Protein AF-A0AAJ1Q083-F1 (afdb_monomer_lite)

Foldseek 3Di:
DDDADAQQQPQDQADPVVRDGFCPVNVVGGDHVVVVVVVVVVVCVVQPVVRDDDDYPDNNPHHD

Sequence (64 aa):
MKTKTSIYGTLVDHDYFTGQPFGSSKPQNVRGMDRLSTEIQNVREEKGKDAVLLLDNGDAAQGS

Secondary structure (DSSP, 8-state):
-------TT--SS-BTTTTB-TTSS-GGG---HHHHHHHHHHHHHHH-GGG------S-TTS--

pLDDT: mean 82.01, std 13.07, range [40.06, 95.06]

Radius of gyration: 13.57 Å; chains: 1; bounding box: 35×21×30 Å

Structure (mmCIF, N/CA/C/O backbone):
data_AF-A0AAJ1Q083-F1
#
_entry.id   AF-A0AAJ1Q083-F1
#
loop_
_atom_site.group_PDB
_atom_site.id
_atom_site.type_symbol
_atom_site.label_atom_id
_atom_site.label_alt_id
_atom_site.label_comp_id
_atom_site.label_asym_id
_atom_site.label_entity_id
_atom_site.label_seq_id
_atom_site.pdbx_PDB_ins_code
_atom_site.Cartn_x
_atom_site.Cartn_y
_atom_site.Cartn_z
_atom_site.occupancy
_atom_site.B_iso_or_equiv
_atom_site.auth_seq_id
_atom_site.auth_comp_id
_atom_site.auth_asym_id
_atom_site.auth_atom_id
_atom_site.pdbx_PDB_model_num
ATOM 1 N N . MET A 1 1 ? -17.036 5.612 -2.040 1.00 40.97 1 MET A N 1
ATOM 2 C CA . MET A 1 1 ? -15.624 5.830 -1.658 1.00 40.97 1 MET A CA 1
ATOM 3 C C . MET A 1 1 ? -14.759 5.362 -2.822 1.00 40.97 1 MET A C 1
ATOM 5 O O . MET A 1 1 ? -14.957 4.237 -3.253 1.00 40.97 1 MET A O 1
ATOM 9 N N . LYS A 1 2 ? -13.911 6.215 -3.414 1.00 40.06 2 LYS A N 1
ATOM 10 C CA . LYS A 1 2 ? -12.955 5.796 -4.457 1.00 40.06 2 LYS A CA 1
ATOM 11 C C . LYS A 1 2 ? -11.624 5.497 -3.773 1.00 40.06 2 LYS A C 1
ATOM 13 O O . LYS A 1 2 ? -10.968 6.427 -3.320 1.00 40.06 2 LYS A O 1
ATOM 18 N N . THR A 1 3 ? -11.249 4.229 -3.681 1.00 49.09 3 THR A N 1
ATOM 19 C CA . THR A 1 3 ? -9.913 3.796 -3.255 1.00 49.09 3 THR A CA 1
ATOM 20 C C . THR A 1 3 ? -9.074 3.573 -4.512 1.00 49.09 3 THR A C 1
ATOM 22 O O . THR A 1 3 ? -9.473 2.807 -5.386 1.00 49.09 3 THR A O 1
ATOM 25 N N . LYS A 1 4 ? -7.953 4.286 -4.652 1.00 50.28 4 LYS A N 1
ATOM 26 C CA . LYS A 1 4 ? -6.960 4.029 -5.702 1.00 50.28 4 LYS A CA 1
ATOM 27 C C . LYS A 1 4 ? -5.686 3.527 -5.035 1.00 50.28 4 LYS A C 1
ATOM 29 O O . LYS A 1 4 ? -4.977 4.306 -4.410 1.00 50.28 4 LYS A O 1
ATOM 34 N N . THR A 1 5 ? -5.422 2.244 -5.202 1.00 59.47 5 THR A N 1
ATOM 35 C CA . THR A 1 5 ? -4.185 1.563 -4.824 1.00 59.47 5 THR A CA 1
ATOM 36 C C . THR A 1 5 ? -3.766 0.797 -6.066 1.00 59.47 5 THR A C 1
ATOM 38 O O . THR A 1 5 ? -4.549 0.006 -6.583 1.00 59.47 5 THR A O 1
ATOM 41 N N . SER A 1 6 ? -2.589 1.121 -6.593 1.00 63.44 6 SER A N 1
ATOM 42 C CA . SER A 1 6 ? -1.997 0.439 -7.740 1.00 63.44 6 SER A CA 1
ATOM 43 C C . SER A 1 6 ? -0.529 0.228 -7.411 1.00 63.44 6 SER A C 1
ATOM 45 O O . SER A 1 6 ? 0.217 1.196 -7.246 1.00 63.44 6 SER A O 1
ATOM 47 N N . ILE A 1 7 ? -0.149 -1.035 -7.224 1.00 72.12 7 ILE A N 1
ATOM 48 C CA . ILE A 1 7 ? 1.183 -1.415 -6.735 1.00 72.12 7 ILE A CA 1
ATOM 49 C C . ILE A 1 7 ? 2.225 -1.343 -7.863 1.00 72.12 7 ILE A C 1
ATOM 51 O O . ILE A 1 7 ? 3.385 -1.074 -7.579 1.00 72.12 7 ILE A O 1
ATOM 55 N N . TYR A 1 8 ? 1.830 -1.529 -9.129 1.00 69.44 8 TYR A N 1
ATOM 56 C CA . TYR A 1 8 ? 2.692 -1.424 -10.316 1.00 69.44 8 TYR A CA 1
ATOM 57 C C . TYR A 1 8 ? 4.094 -2.063 -10.167 1.00 69.44 8 TYR A C 1
ATOM 59 O O . TYR A 1 8 ? 5.100 -1.480 -10.571 1.00 69.44 8 TYR A O 1
ATOM 67 N N . GLY A 1 9 ? 4.189 -3.222 -9.504 1.00 63.38 9 GLY A N 1
ATOM 68 C CA . GLY A 1 9 ? 5.463 -3.911 -9.267 1.00 63.38 9 GLY A CA 1
ATOM 69 C C . GLY A 1 9 ? 6.425 -3.275 -8.251 1.00 6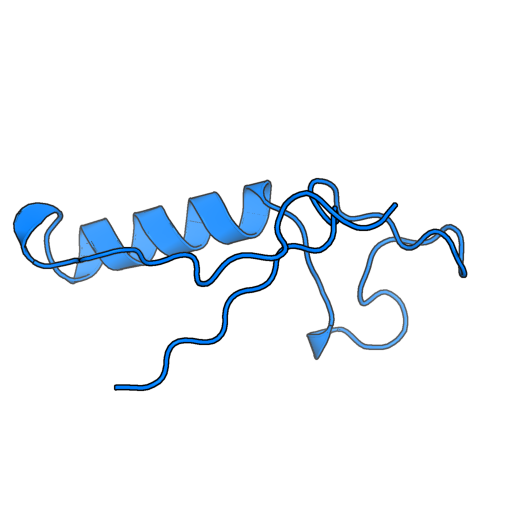3.38 9 GLY A C 1
ATOM 70 O O . GLY A 1 9 ? 7.520 -3.801 -8.060 1.00 63.38 9 GLY A O 1
ATOM 71 N N . THR A 1 10 ? 6.047 -2.213 -7.527 1.00 76.31 10 THR A N 1
ATOM 72 C CA . THR A 1 10 ? 6.893 -1.581 -6.489 1.00 76.31 10 THR A CA 1
ATOM 73 C C . THR A 1 10 ? 6.868 -2.362 -5.171 1.00 76.31 10 THR A C 1
ATOM 75 O O . THR A 1 10 ? 6.547 -1.821 -4.108 1.00 76.31 10 THR A O 1
ATOM 78 N N . LEU A 1 11 ? 7.144 -3.666 -5.245 1.00 77.38 11 LEU A N 1
ATOM 79 C CA . LEU A 1 11 ? 7.177 -4.561 -4.086 1.00 77.38 11 LEU A CA 1
ATOM 80 C C . LEU A 1 11 ? 8.275 -4.140 -3.105 1.00 77.38 11 LEU A C 1
ATOM 82 O O . LEU A 1 11 ? 8.036 -4.068 -1.900 1.00 77.38 11 LEU A O 1
ATOM 86 N N . VAL A 1 12 ? 9.449 -3.815 -3.645 1.00 81.62 12 VAL A N 1
ATOM 87 C CA . VAL A 1 12 ? 10.626 -3.358 -2.903 1.00 81.62 12 VAL A CA 1
ATOM 88 C C . VAL A 1 12 ? 10.833 -1.854 -3.080 1.00 81.62 12 VAL A C 1
ATOM 90 O O . VAL A 1 12 ? 10.382 -1.260 -4.060 1.00 81.62 12 VAL A O 1
ATOM 93 N N . ASP A 1 13 ? 11.523 -1.232 -2.126 1.00 85.19 13 ASP A N 1
ATOM 94 C CA . ASP A 1 13 ? 11.869 0.193 -2.153 1.00 85.19 13 ASP A CA 1
ATO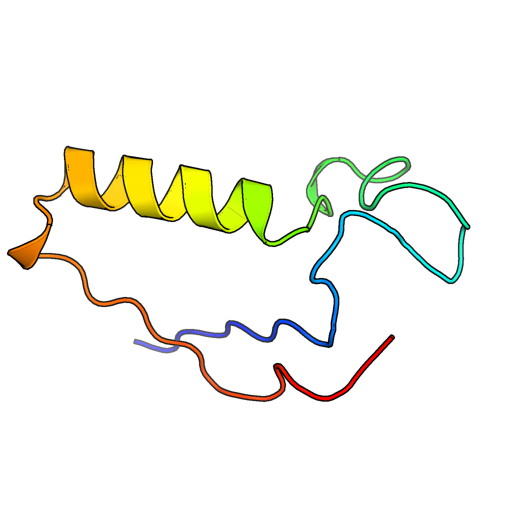M 95 C C . ASP A 1 13 ? 13.044 0.462 -3.114 1.00 85.19 13 ASP A C 1
ATOM 97 O O . ASP A 1 13 ? 14.170 0.732 -2.696 1.00 85.19 13 ASP A O 1
ATOM 101 N N . HIS A 1 14 ? 12.800 0.307 -4.419 1.00 87.69 14 HIS A N 1
ATOM 102 C CA . HIS A 1 14 ? 13.802 0.497 -5.469 1.00 87.69 14 HIS A CA 1
ATOM 103 C C . HIS A 1 14 ? 13.209 1.175 -6.708 1.00 87.69 14 HIS A C 1
ATOM 105 O O . HIS A 1 14 ? 12.258 0.670 -7.302 1.00 87.69 14 HIS A O 1
ATOM 111 N N . ASP A 1 15 ? 13.806 2.292 -7.120 1.00 86.38 15 ASP A N 1
ATOM 112 C CA . ASP A 1 15 ? 13.473 3.026 -8.339 1.00 86.38 15 ASP A CA 1
ATOM 113 C C . ASP A 1 15 ? 14.442 2.649 -9.468 1.00 86.38 15 ASP A C 1
ATOM 115 O O . ASP A 1 15 ? 15.609 3.046 -9.463 1.00 86.38 15 ASP A O 1
ATOM 119 N N . TYR A 1 16 ? 13.943 1.916 -10.466 1.00 82.25 16 TYR A N 1
ATOM 120 C CA . TYR A 1 16 ? 14.721 1.467 -11.624 1.00 82.25 16 TYR A CA 1
ATOM 121 C C . TYR A 1 16 ? 15.390 2.617 -12.394 1.00 82.25 16 TYR A C 1
ATOM 123 O O . TYR A 1 16 ? 16.520 2.480 -12.864 1.00 82.25 16 TYR A O 1
ATOM 131 N N . PHE A 1 17 ? 14.722 3.767 -12.522 1.00 85.44 17 PHE A N 1
ATOM 132 C CA . PHE A 1 17 ? 15.216 4.865 -13.358 1.00 85.44 17 PHE A CA 1
ATOM 133 C C . PHE A 1 17 ? 16.388 5.606 -12.721 1.00 85.44 17 PHE A C 1
ATOM 135 O O . PHE A 1 17 ? 17.219 6.175 -13.428 1.00 85.44 17 PHE A O 1
ATOM 142 N N . THR A 1 18 ? 16.443 5.628 -11.390 1.00 88.94 18 THR A N 1
ATOM 143 C CA . THR A 1 18 ? 17.490 6.331 -10.639 1.00 88.94 18 THR A CA 1
ATOM 144 C C . THR A 1 18 ? 18.499 5.380 -10.000 1.00 88.94 18 THR A C 1
ATOM 146 O O . THR A 1 18 ? 19.582 5.813 -9.604 1.00 88.94 18 THR A O 1
ATOM 149 N N . GLY A 1 19 ? 18.162 4.093 -9.883 1.00 89.75 19 GLY A N 1
ATOM 150 C CA . GLY A 1 19 ? 18.929 3.097 -9.138 1.00 89.75 19 GLY A CA 1
ATOM 151 C C . GLY A 1 19 ? 18.962 3.353 -7.627 1.00 89.75 19 GLY A C 1
ATOM 152 O O . GLY A 1 19 ? 19.753 2.727 -6.925 1.00 89.75 19 GLY A O 1
ATOM 153 N N . GLN A 1 20 ? 18.152 4.288 -7.121 1.00 91.81 20 GLN A N 1
ATOM 154 C CA . GLN A 1 20 ? 18.073 4.664 -5.708 1.00 91.81 20 GLN A CA 1
ATOM 155 C C . GLN A 1 20 ? 16.764 4.155 -5.084 1.00 91.81 20 GLN A C 1
ATOM 157 O O . GLN A 1 20 ? 15.846 3.773 -5.808 1.00 91.81 20 GL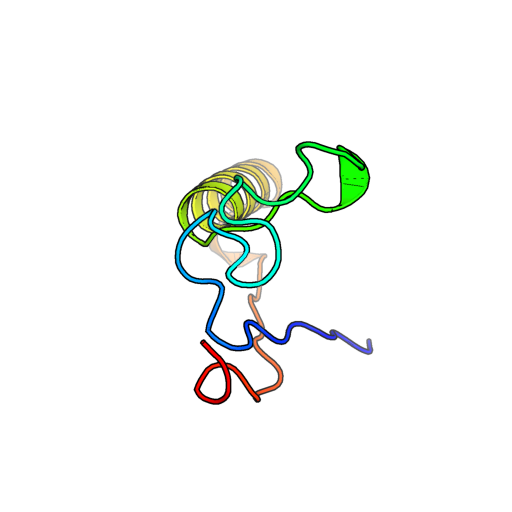N A O 1
ATOM 162 N N . PRO A 1 21 ? 16.636 4.146 -3.749 1.00 91.19 21 PRO A N 1
ATOM 163 C CA . PRO A 1 21 ? 15.344 3.940 -3.103 1.00 91.19 21 PRO A CA 1
ATOM 164 C C . PRO A 1 21 ? 14.302 4.981 -3.534 1.00 91.19 21 PRO A C 1
ATOM 166 O O . PRO A 1 21 ? 14.630 6.132 -3.857 1.00 91.19 21 PRO A O 1
ATOM 169 N N . PHE A 1 22 ? 13.021 4.612 -3.505 1.00 89.44 22 PHE A N 1
ATOM 170 C CA . PHE A 1 22 ? 11.978 5.591 -3.765 1.00 89.44 22 PHE A CA 1
ATOM 171 C C . PHE A 1 22 ? 12.014 6.680 -2.693 1.00 89.44 22 PHE A C 1
ATOM 173 O O . PHE A 1 22 ? 12.112 6.441 -1.494 1.00 89.44 22 PHE A O 1
ATOM 180 N N . GLY A 1 23 ? 11.896 7.924 -3.142 1.00 89.19 23 GLY A N 1
ATOM 181 C CA . GLY A 1 23 ? 11.853 9.079 -2.259 1.00 89.19 23 GLY A CA 1
ATOM 182 C C . GLY A 1 23 ? 13.208 9.626 -1.809 1.00 89.19 23 GLY A C 1
ATOM 183 O O . GLY A 1 23 ? 13.215 10.634 -1.106 1.00 89.19 23 GLY A O 1
ATOM 184 N N . SER A 1 24 ? 14.338 9.093 -2.297 1.00 91.06 24 SER A N 1
ATOM 185 C CA . SER A 1 24 ? 15.670 9.684 -2.063 1.00 91.06 24 SER A CA 1
ATOM 186 C C . SER A 1 24 ? 15.763 11.165 -2.459 1.00 91.06 24 SER A C 1
ATOM 188 O O . SER A 1 24 ? 16.425 11.942 -1.781 1.00 91.06 24 SER A O 1
ATOM 190 N N . SER A 1 25 ? 15.079 11.581 -3.531 1.00 90.00 25 SER A N 1
ATOM 191 C CA . SER A 1 25 ? 14.997 12.990 -3.962 1.00 90.00 25 SER A CA 1
ATOM 192 C C . SER A 1 25 ? 13.721 13.708 -3.506 1.00 90.00 25 SER A C 1
ATOM 194 O O . SER A 1 25 ? 13.657 14.937 -3.515 1.00 90.00 25 SER A O 1
ATOM 196 N N . LYS A 1 26 ? 12.682 12.948 -3.142 1.00 90.94 26 LYS A N 1
ATOM 197 C CA . LYS A 1 26 ? 11.340 13.432 -2.791 1.00 90.94 26 LYS A CA 1
ATOM 198 C C . LYS A 1 26 ? 10.756 12.542 -1.690 1.00 90.94 26 LYS A C 1
ATOM 200 O O . LYS A 1 26 ? 10.060 11.585 -2.024 1.00 90.94 26 LYS A O 1
ATOM 205 N N . PRO A 1 27 ? 11.005 12.827 -0.402 1.00 89.19 27 PRO A N 1
ATOM 206 C CA . PRO A 1 27 ? 10.633 11.941 0.708 1.00 89.19 27 PRO A CA 1
ATOM 207 C C . PRO A 1 27 ? 9.148 11.546 0.767 1.00 89.19 27 PRO A C 1
ATOM 209 O O . PRO A 1 27 ? 8.802 10.501 1.303 1.00 89.19 27 PRO A O 1
ATOM 212 N N . GLN A 1 28 ? 8.252 12.338 0.178 1.00 86.56 28 GLN A N 1
ATOM 213 C CA . GLN A 1 28 ? 6.828 12.015 0.053 1.00 86.56 28 GLN A CA 1
ATOM 214 C C . GLN A 1 28 ? 6.524 10.853 -0.910 1.00 86.56 28 GLN A C 1
ATOM 216 O O . GLN A 1 28 ? 5.405 10.352 -0.930 1.00 86.56 28 GLN A O 1
ATOM 221 N N . ASN A 1 29 ? 7.493 10.447 -1.733 1.00 86.88 29 ASN A N 1
ATOM 222 C CA . ASN A 1 29 ? 7.329 9.416 -2.754 1.00 86.88 29 ASN A CA 1
ATOM 223 C C . ASN A 1 29 ? 7.807 8.036 -2.306 1.00 86.88 29 ASN A C 1
ATOM 225 O O . ASN A 1 29 ? 7.864 7.159 -3.161 1.00 86.88 29 ASN A O 1
ATOM 229 N N . VAL A 1 30 ? 8.191 7.842 -1.042 1.00 87.62 30 VAL A N 1
ATOM 230 C CA . VAL A 1 30 ? 8.690 6.541 -0.576 1.00 87.62 30 VAL A CA 1
ATOM 231 C C . VAL A 1 30 ? 7.628 5.453 -0.776 1.00 87.62 30 VAL A C 1
ATOM 233 O O . VAL A 1 30 ? 6.438 5.695 -0.565 1.00 87.62 30 VAL A O 1
ATOM 236 N N . ARG A 1 31 ? 8.054 4.260 -1.207 1.00 86.50 31 ARG A N 1
ATOM 237 C CA . ARG A 1 31 ? 7.179 3.119 -1.542 1.00 86.50 31 ARG A CA 1
ATOM 238 C C . ARG A 1 31 ? 7.712 1.823 -0.923 1.00 86.50 31 ARG A C 1
ATOM 240 O O . ARG A 1 31 ? 8.668 1.850 -0.156 1.00 86.50 31 ARG A O 1
ATOM 247 N N . GLY A 1 32 ? 7.074 0.699 -1.250 1.00 86.81 32 GLY A N 1
ATOM 248 C CA . GLY A 1 32 ? 7.463 -0.643 -0.813 1.00 86.81 32 GLY A CA 1
ATOM 249 C C . GLY A 1 32 ? 6.413 -1.309 0.077 1.00 86.81 32 GLY A C 1
ATOM 250 O O . GLY A 1 32 ? 5.760 -0.660 0.902 1.00 86.81 32 GLY A O 1
ATOM 251 N N . MET A 1 33 ? 6.251 -2.622 -0.089 1.00 86.56 33 MET A N 1
ATOM 252 C CA . MET A 1 33 ? 5.211 -3.393 0.597 1.00 86.56 33 MET A CA 1
ATOM 253 C C . MET A 1 33 ? 5.483 -3.591 2.087 1.00 86.56 33 MET A C 1
ATOM 255 O O . MET A 1 33 ? 4.527 -3.658 2.853 1.00 86.56 33 MET A O 1
ATOM 259 N N . ASP A 1 34 ? 6.746 -3.603 2.520 1.00 86.31 34 ASP A N 1
ATOM 260 C CA . ASP A 1 34 ? 7.091 -3.709 3.945 1.00 86.31 34 ASP A CA 1
ATOM 261 C C . ASP A 1 34 ? 6.540 -2.519 4.739 1.00 86.31 34 ASP A C 1
ATOM 263 O O . ASP A 1 34 ? 5.915 -2.684 5.786 1.00 86.31 34 ASP A O 1
ATOM 267 N N . ARG A 1 35 ? 6.684 -1.306 4.191 1.00 87.19 35 ARG A N 1
ATOM 268 C CA . ARG A 1 35 ? 6.105 -0.087 4.773 1.00 87.19 35 ARG A CA 1
ATOM 269 C C . ARG A 1 35 ? 4.586 -0.142 4.784 1.00 87.19 35 ARG A C 1
ATOM 271 O O . ARG A 1 35 ? 3.972 0.148 5.806 1.00 87.19 35 ARG A O 1
ATOM 278 N N . LEU A 1 36 ? 3.984 -0.532 3.659 1.00 87.75 36 LEU A N 1
ATOM 279 C CA . LEU A 1 36 ? 2.531 -0.636 3.558 1.00 87.75 36 LEU A CA 1
ATOM 280 C C . LEU A 1 36 ? 1.971 -1.657 4.563 1.00 87.75 36 LEU A C 1
ATOM 282 O O . LEU A 1 36 ? 0.949 -1.391 5.189 1.00 87.75 36 LEU A O 1
ATOM 286 N N . SER A 1 37 ? 2.650 -2.790 4.755 1.00 89.12 37 SER A N 1
ATOM 287 C CA . SER A 1 37 ? 2.270 -3.825 5.721 1.00 89.12 37 SER A CA 1
ATOM 288 C C . SER A 1 37 ? 2.274 -3.298 7.155 1.00 89.12 37 SER A C 1
ATOM 290 O O . SER A 1 37 ? 1.297 -3.510 7.875 1.00 89.12 37 SER A O 1
ATOM 292 N N . THR A 1 38 ? 3.325 -2.578 7.558 1.00 91.00 38 THR A N 1
ATOM 293 C CA . THR A 1 38 ? 3.403 -1.949 8.887 1.00 91.00 38 THR A CA 1
ATOM 294 C C . THR A 1 38 ? 2.252 -0.971 9.109 1.00 91.00 38 THR A C 1
ATOM 296 O O . THR A 1 38 ? 1.566 -1.047 10.124 1.00 91.00 38 THR A O 1
ATOM 299 N N . GLU A 1 39 ? 1.961 -0.103 8.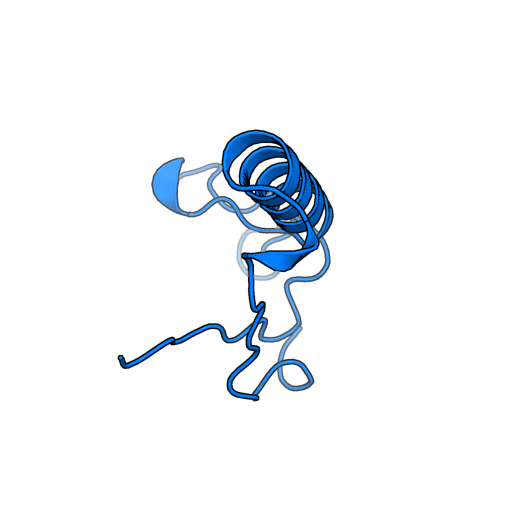137 1.00 90.50 39 GLU A N 1
ATOM 300 C CA . GLU A 1 39 ? 0.865 0.861 8.288 1.00 90.50 39 GLU A CA 1
ATOM 301 C C . GLU A 1 39 ? -0.519 0.198 8.312 1.00 90.50 39 GLU A C 1
ATOM 303 O O . GLU A 1 39 ? -1.393 0.602 9.079 1.00 90.50 39 GLU A O 1
ATOM 308 N N . ILE A 1 40 ? -0.729 -0.870 7.535 1.00 90.50 40 ILE A N 1
ATOM 309 C CA . ILE A 1 40 ? -1.965 -1.665 7.608 1.00 90.50 40 ILE A CA 1
ATOM 310 C C . ILE A 1 40 ? -2.141 -2.270 9.007 1.00 90.50 40 ILE A C 1
ATOM 312 O O . ILE A 1 40 ? -3.265 -2.307 9.513 1.00 90.50 40 ILE A O 1
ATOM 316 N N . GLN A 1 41 ? -1.062 -2.758 9.626 1.00 92.94 41 GLN A N 1
ATOM 317 C CA . GLN A 1 41 ? -1.106 -3.300 10.986 1.00 92.94 41 GLN A CA 1
ATOM 318 C C . GLN A 1 41 ? -1.466 -2.213 12.001 1.00 92.94 41 GLN A C 1
ATOM 320 O O . GLN A 1 41 ? -2.443 -2.394 12.725 1.00 92.94 41 GLN A O 1
ATOM 325 N N . ASN A 1 42 ? -0.789 -1.061 11.961 1.00 94.31 42 ASN A N 1
ATOM 326 C CA . ASN A 1 42 ? -1.081 0.081 12.835 1.00 94.31 42 ASN A CA 1
ATOM 327 C C . ASN A 1 42 ? -2.566 0.485 12.770 1.00 94.31 42 ASN A C 1
ATOM 329 O O . ASN A 1 42 ? -3.230 0.632 13.796 1.00 94.31 42 ASN A O 1
ATOM 333 N N . VAL A 1 43 ? -3.127 0.600 11.560 1.00 93.50 43 VAL A N 1
ATOM 334 C CA . VAL A 1 43 ? -4.542 0.965 11.371 1.00 93.50 43 VAL A CA 1
ATOM 335 C C . VAL A 1 43 ? -5.487 -0.113 11.910 1.00 93.50 43 VAL A C 1
ATOM 337 O O . VAL A 1 43 ? -6.516 0.209 12.506 1.00 93.50 43 VAL A O 1
ATOM 340 N N . ARG A 1 44 ? -5.171 -1.399 11.718 1.00 94.44 44 ARG A N 1
ATOM 341 C CA . ARG A 1 44 ? -5.980 -2.507 12.257 1.00 94.44 44 ARG A CA 1
ATOM 342 C C . ARG A 1 44 ? -5.949 -2.556 13.781 1.00 94.44 44 ARG A C 1
ATOM 344 O O . ARG A 1 44 ? -6.972 -2.880 14.382 1.00 94.44 44 ARG A O 1
ATOM 351 N N . GLU A 1 45 ? -4.814 -2.243 14.393 1.00 94.62 45 GLU A N 1
ATOM 352 C CA . GLU A 1 45 ? -4.678 -2.147 15.848 1.00 94.62 45 GLU A CA 1
ATOM 353 C C . GLU A 1 45 ? -5.473 -0.962 16.404 1.00 94.62 45 GLU A C 1
ATOM 355 O O . GLU A 1 45 ? -6.213 -1.125 17.372 1.00 94.62 45 GLU A O 1
ATOM 360 N N . GLU A 1 46 ? -5.407 0.201 15.750 1.00 95.06 46 GLU A N 1
ATOM 361 C CA . GLU A 1 46 ? -6.116 1.411 16.181 1.00 95.06 46 GLU A CA 1
ATOM 362 C C . GLU A 1 46 ? -7.642 1.289 16.042 1.00 95.06 46 GLU A C 1
ATOM 364 O O . GLU A 1 46 ? -8.396 1.700 16.925 1.00 95.06 46 GLU A O 1
ATOM 369 N N . LYS A 1 47 ? -8.122 0.757 14.912 1.00 92.94 47 LYS A N 1
ATOM 370 C CA . LYS A 1 47 ? -9.558 0.722 14.582 1.00 92.94 47 LYS A CA 1
ATOM 371 C C . LYS A 1 47 ? -10.252 -0.570 15.010 1.00 92.94 47 LYS A C 1
ATOM 373 O O . LYS A 1 47 ? -11.480 -0.624 15.011 1.00 92.94 47 LYS A O 1
ATOM 378 N N . GLY A 1 48 ? -9.482 -1.593 15.371 1.00 90.06 48 GLY A N 1
ATOM 379 C CA . GLY A 1 48 ? -9.960 -2.953 15.574 1.00 90.06 48 GLY A CA 1
ATOM 380 C C . GLY A 1 48 ? -9.955 -3.746 14.267 1.00 90.06 48 GLY A C 1
ATOM 381 O O . GLY A 1 48 ? -10.516 -3.331 13.253 1.00 90.06 48 GLY A O 1
ATOM 382 N N . LYS A 1 49 ? -9.336 -4.930 14.304 1.00 78.75 49 LYS A N 1
ATOM 383 C CA . LYS A 1 49 ? -9.113 -5.801 13.136 1.00 78.75 49 LYS A CA 1
ATOM 384 C C . LYS A 1 49 ? -10.376 -6.112 12.320 1.00 78.75 49 LYS A C 1
ATOM 386 O O . LYS A 1 49 ? -10.286 -6.235 11.104 1.00 78.75 49 LYS A O 1
ATOM 391 N N . ASP A 1 50 ? -11.532 -6.203 12.977 1.00 87.75 50 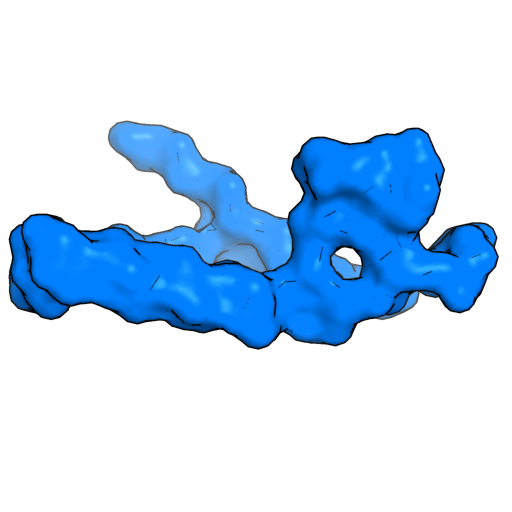ASP A N 1
ATOM 392 C CA . ASP A 1 50 ? -12.806 -6.593 12.359 1.00 87.75 50 ASP A CA 1
ATOM 393 C C . ASP A 1 50 ? -13.577 -5.385 11.789 1.00 87.75 50 ASP A C 1
ATOM 395 O O . ASP A 1 50 ? -14.600 -5.551 11.129 1.00 87.75 50 ASP A O 1
ATOM 399 N N . ALA A 1 51 ? -13.081 -4.164 12.014 1.00 90.00 51 ALA A N 1
ATOM 400 C CA . ALA A 1 51 ? -13.680 -2.919 11.536 1.00 90.00 51 ALA A CA 1
ATOM 401 C C . ALA A 1 51 ? -12.994 -2.354 10.275 1.00 90.00 51 ALA A C 1
ATOM 403 O O . ALA A 1 51 ? -13.403 -1.307 9.771 1.00 90.00 51 ALA A O 1
ATOM 404 N N . VAL A 1 52 ? -11.949 -3.016 9.761 1.00 91.19 52 VAL A N 1
ATOM 405 C CA . VAL A 1 52 ? -11.118 -2.510 8.657 1.00 91.19 52 VAL A CA 1
ATOM 406 C C . VAL A 1 52 ? -11.213 -3.416 7.433 1.00 91.19 52 VAL A C 1
ATOM 408 O O . VAL A 1 52 ? -10.874 -4.595 7.485 1.00 91.19 52 VAL A O 1
ATOM 411 N N . LEU A 1 53 ? -11.587 -2.830 6.294 1.00 91.56 53 LEU A N 1
ATOM 412 C CA . LEU A 1 53 ? -11.526 -3.472 4.983 1.00 91.56 53 LEU A CA 1
ATOM 413 C C . LEU A 1 53 ? -10.343 -2.907 4.186 1.00 91.56 53 LEU A C 1
ATOM 415 O O . LEU A 1 53 ? -10.248 -1.696 3.992 1.00 91.56 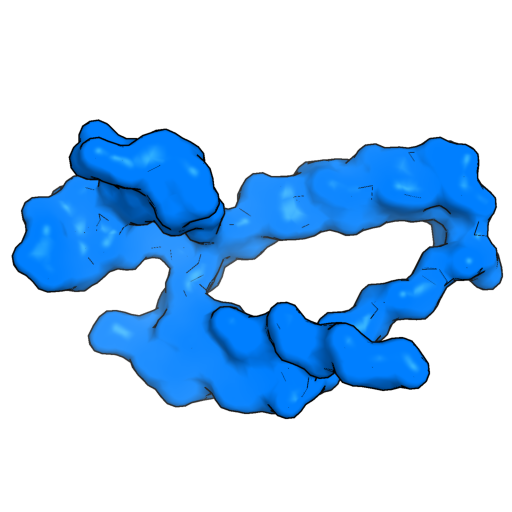53 LEU A O 1
ATOM 419 N N . LEU A 1 54 ? -9.460 -3.786 3.706 1.00 88.12 54 LEU A N 1
ATOM 420 C CA . LEU A 1 54 ? -8.371 -3.431 2.794 1.00 88.12 54 LEU A CA 1
ATOM 421 C C . LEU A 1 54 ? -8.772 -3.805 1.367 1.00 88.12 54 LEU A C 1
ATOM 423 O O . LEU A 1 54 ? -9.157 -4.944 1.115 1.00 88.12 54 LEU A O 1
ATOM 427 N N . LEU A 1 55 ? -8.668 -2.848 0.448 1.00 89.38 55 LEU A N 1
ATOM 428 C CA . LEU A 1 55 ? -9.052 -3.011 -0.952 1.00 89.38 55 LEU A CA 1
ATOM 429 C C . LEU A 1 55 ? -7.865 -2.664 -1.855 1.00 89.38 55 LEU A C 1
ATOM 431 O O . LEU A 1 55 ? -7.269 -1.593 -1.719 1.00 89.38 55 LEU A O 1
ATOM 435 N N . ASP A 1 56 ? -7.560 -3.555 -2.794 1.00 84.00 56 ASP A N 1
ATOM 436 C CA . ASP A 1 56 ? -6.690 -3.288 -3.939 1.00 84.00 56 ASP A CA 1
ATOM 437 C C . ASP A 1 56 ? -7.563 -3.136 -5.187 1.00 84.00 56 ASP A C 1
ATOM 439 O O . ASP A 1 56 ? -8.505 -3.907 -5.381 1.00 84.00 56 ASP A O 1
ATOM 443 N N . ASN A 1 57 ? -7.298 -2.113 -6.000 1.00 84.19 57 ASN A N 1
ATOM 444 C CA . ASN A 1 57 ? -8.140 -1.795 -7.155 1.00 84.19 57 ASN A CA 1
ATOM 445 C C . ASN A 1 57 ? -7.512 -2.253 -8.486 1.00 84.19 57 ASN A C 1
ATOM 447 O O . ASN A 1 57 ? -7.900 -1.747 -9.541 1.00 84.19 57 ASN A O 1
ATOM 451 N N . GLY A 1 58 ? -6.566 -3.197 -8.446 1.00 79.75 58 GLY A N 1
ATOM 452 C CA . GLY A 1 58 ? -5.929 -3.777 -9.625 1.00 79.75 58 GLY A CA 1
ATOM 453 C C . GLY A 1 58 ? -4.599 -3.122 -10.013 1.00 79.75 58 GLY A C 1
ATOM 454 O O . GLY A 1 58 ? -4.044 -2.287 -9.303 1.00 79.75 58 GLY A O 1
ATOM 455 N N . ASP A 1 59 ? -4.067 -3.543 -11.163 1.00 81.12 59 ASP A N 1
ATOM 456 C CA . ASP A 1 59 ? -2.751 -3.157 -11.703 1.00 81.12 59 ASP A CA 1
ATOM 457 C C . ASP A 1 59 ? -1.544 -3.491 -10.806 1.00 81.12 59 ASP A C 1
ATOM 459 O O . ASP A 1 59 ? -0.449 -2.953 -10.973 1.00 81.12 59 ASP A O 1
ATOM 463 N N . ALA A 1 60 ? -1.695 -4.425 -9.866 1.00 77.75 60 ALA A N 1
ATOM 464 C CA . ALA A 1 60 ? -0.575 -4.871 -9.042 1.00 77.75 60 ALA A CA 1
ATOM 465 C C . ALA A 1 60 ? 0.520 -5.594 -9.853 1.00 77.75 60 ALA A C 1
ATOM 467 O O . ALA A 1 60 ? 1.697 -5.504 -9.512 1.00 77.75 60 ALA A O 1
ATOM 468 N N . ALA A 1 61 ? 0.131 -6.297 -10.924 1.00 68.62 61 ALA A N 1
ATOM 469 C CA . ALA A 1 61 ? 1.002 -7.202 -11.676 1.00 68.62 61 ALA A CA 1
ATOM 470 C C . ALA A 1 61 ? 1.811 -6.540 -12.808 1.00 68.62 61 ALA A C 1
ATOM 472 O O . ALA A 1 61 ? 2.710 -7.177 -13.350 1.00 68.62 61 ALA A O 1
ATOM 473 N N . GLN A 1 62 ? 1.491 -5.303 -13.206 1.00 68.75 62 GLN A N 1
ATOM 474 C CA . GLN A 1 62 ? 2.171 -4.631 -14.316 1.00 68.75 62 GLN A CA 1
ATOM 475 C C . GLN A 1 62 ? 3.205 -3.635 -13.797 1.00 68.75 62 GLN A C 1
ATOM 477 O O . GLN A 1 62 ? 2.845 -2.690 -13.111 1.00 68.75 62 GLN A O 1
ATOM 482 N N . GLY A 1 63 ? 4.462 -3.785 -14.206 1.00 65.62 63 GLY A N 1
ATOM 483 C CA . GLY A 1 63 ? 5.540 -2.851 -13.876 1.00 65.62 63 GLY A CA 1
ATOM 484 C C . GLY A 1 63 ? 6.715 -3.544 -13.193 1.00 65.62 63 GLY A C 1
ATOM 485 O O . GLY A 1 63 ? 6.526 -4.485 -12.424 1.00 65.62 63 GLY A O 1
ATOM 486 N N . SER A 1 64 ? 7.917 -3.092 -13.542 1.00 58.59 64 SER A N 1
ATOM 487 C CA . SER A 1 64 ? 9.200 -3.333 -12.870 1.00 58.59 64 SER A CA 1
ATOM 488 C C . SER A 1 64 ? 10.230 -2.391 -13.475 1.00 58.59 64 SER A C 1
ATOM 490 O O . SER A 1 64 ? 10.333 -2.433 -14.726 1.00 58.59 64 SER A O 1
#